Protein AF-A0A962WY99-F1 (afdb_monomer)

Solvent-accessible surface area (backbone atoms only — not comparable to full-atom values): 4536 Å² total; per-residue (Å²): 137,84,82,61,52,90,65,47,50,60,53,51,51,52,50,40,58,76,67,40,44,67,58,54,52,52,63,74,25,63,91,42,60,76,51,84,85,87,76,80,83,74,76,98,66,84,80,90,49,71,70,54,52,54,54,51,52,54,52,50,52,53,41,51,51,43,35,75,74,57,28,26,84

Foldseek 3Di:
DDDVCVVVVVVVVVVCVVVVVVVVLLVVLPPFAADDDDDDDDPPDDDDDPVNVVSVVVVVVVVVVVSVVRHND

pLDDT: mean 96.21, std 4.37, range [67.81, 98.62]

Radius of gyration: 15.13 Å; Cα contacts (8 Å, |Δi|>4): 37; chains: 1; bounding box: 39×27×36 Å

Sequence (73 aa):
MRGNLAQREPQMLAHWEETALYKRIRENSAGREKFILHDGPPYANGDIHIGHALNKIIKDIIVKSRQMEGFDS

Secondary structure (DSSP, 8-state):
----HHHHHHHHHHHHHHTTHHHHHHHHHTTSPB---PPPPPPSSS---HHHHHHHHHHHHHHHHHHHTT-B-

Mean predicted aligned error: 3.16 Å

Structure (mmCIF, N/CA/C/O backbone):
data_AF-A0A962WY99-F1
#
_entry.id   AF-A0A962WY99-F1
#
loop_
_atom_site.group_PDB
_atom_site.id
_atom_site.type_symbol
_atom_site.label_atom_id
_atom_site.label_alt_id
_atom_site.label_comp_id
_atom_site.label_asym_id
_atom_site.label_entity_id
_atom_site.label_seq_id
_atom_site.pdbx_PDB_ins_code
_atom_site.Cartn_x
_atom_site.Cartn_y
_atom_site.Cartn_z
_atom_site.occupancy
_atom_site.B_iso_or_equiv
_atom_site.auth_seq_id
_atom_site.auth_comp_id
_atom_site.auth_asym_id
_atom_site.auth_atom_id
_atom_site.pdbx_PDB_model_num
ATOM 1 N N . MET A 1 1 ? 24.726 -12.306 7.911 1.00 67.81 1 MET A N 1
ATOM 2 C CA . MET A 1 1 ? 23.405 -12.839 7.499 1.00 67.81 1 MET A CA 1
ATOM 3 C C . MET A 1 1 ? 22.931 -12.033 6.289 1.00 67.81 1 MET A C 1
ATOM 5 O O . MET A 1 1 ? 23.011 -10.815 6.364 1.00 67.81 1 MET A O 1
ATOM 9 N N . ARG A 1 2 ? 22.546 -12.652 5.159 1.00 80.62 2 ARG A N 1
ATOM 10 C CA . ARG A 1 2 ? 22.053 -11.931 3.959 1.00 80.62 2 ARG A CA 1
ATOM 11 C C . ARG A 1 2 ? 20.521 -11.937 3.936 1.00 80.62 2 ARG A C 1
ATOM 13 O O . ARG A 1 2 ? 19.924 -12.956 4.259 1.00 80.62 2 ARG A O 1
ATOM 20 N N . GLY A 1 3 ? 19.905 -10.816 3.557 1.00 88.56 3 GLY A N 1
ATOM 21 C CA . GLY A 1 3 ? 18.448 -10.635 3.604 1.00 88.56 3 GLY A CA 1
ATOM 22 C C . GLY A 1 3 ? 17.656 -11.434 2.564 1.00 88.56 3 GLY A C 1
ATOM 23 O O . GLY A 1 3 ? 16.567 -11.888 2.886 1.00 88.56 3 GLY A O 1
ATOM 24 N N . ASN A 1 4 ? 18.203 -11.650 1.360 1.00 94.50 4 ASN A N 1
ATOM 25 C CA . ASN A 1 4 ? 17.557 -12.390 0.258 1.00 94.50 4 ASN A CA 1
ATOM 26 C C . ASN A 1 4 ? 16.138 -11.878 -0.088 1.00 94.50 4 ASN A C 1
ATOM 28 O O . ASN A 1 4 ? 15.199 -12.656 -0.253 1.00 94.50 4 ASN A O 1
ATOM 32 N N . LEU A 1 5 ? 15.973 -10.548 -0.123 1.00 96.06 5 LEU A N 1
ATOM 33 C CA . LEU A 1 5 ? 14.661 -9.893 -0.190 1.00 96.06 5 LEU A CA 1
ATOM 34 C C . LEU A 1 5 ? 13.901 -10.196 -1.484 1.00 96.06 5 LEU A C 1
ATOM 36 O O . LEU A 1 5 ? 12.711 -10.470 -1.417 1.00 96.06 5 LEU A O 1
ATOM 40 N N . ALA A 1 6 ? 14.592 -10.289 -2.624 1.00 96.00 6 ALA A N 1
ATOM 41 C CA . ALA A 1 6 ? 13.968 -10.618 -3.908 1.00 96.00 6 ALA A CA 1
ATOM 42 C C . ALA A 1 6 ? 13.193 -11.954 -3.894 1.00 96.00 6 ALA A C 1
ATOM 44 O O . ALA A 1 6 ? 12.253 -12.127 -4.661 1.00 96.00 6 ALA A O 1
ATOM 45 N N . GLN A 1 7 ? 13.571 -12.899 -3.025 1.00 95.19 7 GLN A N 1
ATOM 46 C CA . GLN A 1 7 ? 12.875 -14.174 -2.835 1.00 95.19 7 GLN A CA 1
ATOM 47 C C . GLN A 1 7 ? 11.897 -14.131 -1.658 1.00 95.19 7 GLN A C 1
ATOM 49 O O . GLN A 1 7 ? 10.846 -14.766 -1.709 1.00 95.19 7 GLN A O 1
ATOM 54 N N . ARG A 1 8 ? 12.235 -13.406 -0.585 1.00 96.25 8 ARG A N 1
ATOM 55 C CA . ARG A 1 8 ? 11.426 -13.365 0.641 1.00 96.25 8 ARG A CA 1
ATOM 56 C C . ARG A 1 8 ? 10.210 -12.456 0.532 1.00 96.25 8 ARG A C 1
ATOM 58 O O . ARG A 1 8 ? 9.161 -12.814 1.052 1.00 96.25 8 ARG A O 1
ATOM 65 N N . GLU A 1 9 ? 10.329 -11.306 -0.122 1.00 97.69 9 GLU A N 1
ATOM 66 C CA . GLU A 1 9 ? 9.225 -10.350 -0.254 1.00 97.69 9 GLU A CA 1
ATOM 67 C C . GLU A 1 9 ? 8.032 -10.953 -1.012 1.00 97.69 9 GLU A C 1
ATOM 69 O O . GLU A 1 9 ? 6.924 -10.872 -0.482 1.00 97.69 9 GLU A O 1
ATOM 74 N N . PRO A 1 10 ? 8.207 -11.665 -2.148 1.00 98.06 10 PRO A N 1
ATOM 75 C CA . PRO A 1 10 ? 7.091 -12.361 -2.791 1.00 98.06 10 PRO A CA 1
ATOM 76 C C . PRO A 1 10 ? 6.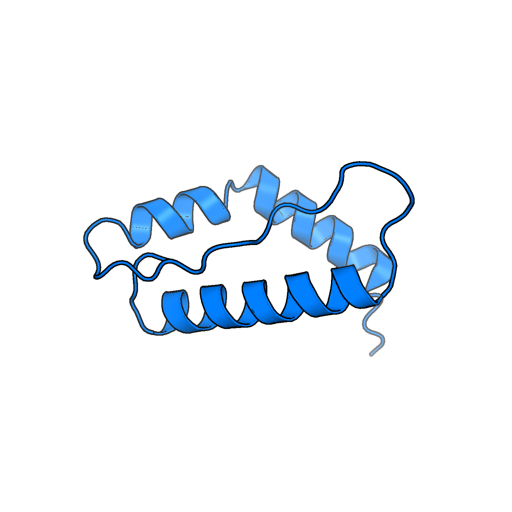403 -13.393 -1.885 1.00 98.06 10 PRO A C 1
ATOM 78 O O . PRO A 1 10 ? 5.181 -13.500 -1.891 1.00 98.06 10 PRO A O 1
ATOM 81 N N . GLN A 1 11 ? 7.169 -14.124 -1.065 1.00 97.88 11 GLN A N 1
ATOM 82 C CA . GLN A 1 11 ? 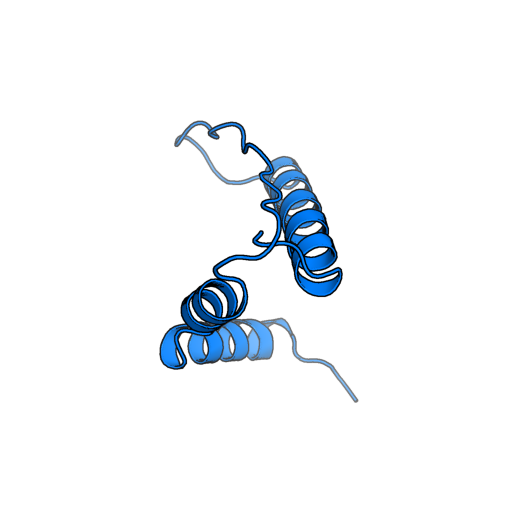6.611 -15.092 -0.110 1.00 97.88 11 GLN A CA 1
ATOM 83 C C . GLN A 1 11 ? 5.817 -14.400 1.005 1.00 97.88 11 GLN A C 1
ATOM 85 O O . GLN A 1 11 ? 4.763 -14.885 1.409 1.00 97.88 11 GLN A O 1
ATOM 90 N N . MET A 1 12 ? 6.303 -13.255 1.492 1.00 97.75 12 MET A N 1
ATOM 91 C CA . MET A 1 12 ? 5.584 -12.441 2.473 1.00 97.75 12 MET A CA 1
ATOM 92 C C . MET A 1 12 ? 4.266 -11.908 1.905 1.00 97.75 12 MET A C 1
ATOM 94 O O . MET A 1 12 ? 3.249 -11.989 2.589 1.00 97.75 12 MET A O 1
ATOM 98 N N . LEU A 1 13 ? 4.269 -11.416 0.660 1.00 98.00 13 LEU A N 1
ATOM 99 C CA . LEU A 1 13 ? 3.059 -10.941 -0.017 1.00 98.00 13 LEU A CA 1
ATOM 100 C C . LEU A 1 13 ? 2.026 -12.064 -0.175 1.00 98.00 13 LEU A C 1
ATOM 102 O O . LEU A 1 13 ? 0.876 -11.881 0.215 1.00 98.00 13 LEU A O 1
ATOM 106 N N . ALA A 1 14 ? 2.451 -13.245 -0.638 1.00 98.25 14 ALA A N 1
ATOM 107 C CA . ALA A 1 14 ? 1.571 -14.409 -0.761 1.00 98.25 14 ALA A CA 1
ATOM 108 C C . ALA A 1 14 ? 0.934 -14.797 0.585 1.00 98.25 14 ALA A C 1
ATOM 110 O O . ALA A 1 14 ? -0.263 -15.064 0.660 1.00 98.25 14 ALA A O 1
ATOM 111 N N . HIS A 1 15 ? 1.711 -14.759 1.671 1.00 98.38 15 HIS A N 1
ATOM 112 C CA . HIS A 1 15 ? 1.190 -15.025 3.009 1.00 98.38 15 HIS A CA 1
ATOM 113 C C . HIS A 1 15 ? 0.176 -13.965 3.476 1.00 98.38 15 HIS A C 1
ATOM 115 O O . HIS A 1 15 ? -0.833 -14.297 4.106 1.00 98.38 15 HIS A O 1
ATOM 121 N N . TRP A 1 16 ? 0.409 -12.681 3.185 1.00 98.25 16 TRP A N 1
ATOM 122 C CA . TRP A 1 16 ? -0.547 -11.615 3.509 1.00 98.25 16 TRP A CA 1
ATOM 123 C C . TRP A 1 16 ? -1.872 -11.775 2.758 1.00 98.25 16 TRP A C 1
ATOM 125 O O . TRP A 1 16 ? -2.928 -11.521 3.341 1.00 98.25 16 TRP A O 1
ATOM 135 N N . GLU A 1 17 ? -1.826 -12.219 1.500 1.00 97.94 17 GLU A N 1
ATOM 136 C CA . GLU A 1 17 ? -3.015 -12.522 0.697 1.00 97.94 17 GLU A CA 1
ATOM 137 C C . GLU A 1 17 ? -3.768 -13.742 1.235 1.00 97.94 17 GLU A C 1
ATOM 139 O O . GLU A 1 17 ? -4.966 -13.647 1.504 1.00 97.94 17 GLU A O 1
ATOM 144 N N . GLU A 1 18 ? -3.066 -14.853 1.481 1.00 98.50 18 GLU A N 1
ATOM 145 C CA . GLU A 1 18 ? -3.638 -16.094 2.024 1.00 98.50 18 GLU A CA 1
ATOM 146 C C . GLU A 1 18 ? -4.349 -15.859 3.364 1.00 98.50 18 GLU A C 1
ATOM 148 O O . GLU A 1 18 ? -5.444 -16.362 3.617 1.00 98.50 18 GLU A O 1
ATOM 153 N N . THR A 1 19 ? -3.746 -15.042 4.227 1.00 98.19 19 THR A N 1
ATOM 154 C CA . THR A 1 19 ? -4.307 -14.711 5.543 1.00 98.19 19 THR A CA 1
ATOM 155 C C . THR A 1 19 ? -5.343 -13.588 5.506 1.00 98.19 19 THR A C 1
ATOM 157 O O . THR A 1 19 ? -5.922 -13.268 6.549 1.00 98.19 19 THR A O 1
ATOM 160 N N . ALA A 1 20 ? -5.590 -12.989 4.335 1.00 98.19 20 ALA A N 1
ATOM 161 C CA . ALA A 1 20 ? -6.417 -11.799 4.153 1.00 98.19 20 ALA A CA 1
ATOM 162 C C . ALA A 1 20 ? -6.049 -10.673 5.141 1.00 98.19 20 ALA A C 1
ATOM 164 O O . ALA A 1 20 ? -6.926 -10.018 5.716 1.00 98.19 20 ALA A O 1
ATOM 165 N N . LEU A 1 21 ? -4.746 -10.457 5.364 1.00 98.06 21 LEU A N 1
ATOM 166 C CA . LEU A 1 21 ? -4.220 -9.565 6.401 1.00 98.06 21 LEU A CA 1
ATOM 167 C C . LEU A 1 21 ? -4.827 -8.160 6.317 1.00 98.06 21 LEU A C 1
ATOM 169 O O . LEU A 1 21 ? -5.281 -7.627 7.328 1.00 98.06 21 LEU A O 1
ATOM 173 N N . TYR A 1 22 ? -4.890 -7.580 5.116 1.00 97.06 22 TYR A N 1
ATOM 174 C CA . TYR A 1 22 ? -5.458 -6.244 4.921 1.00 97.06 22 TYR A CA 1
ATOM 175 C C . TYR A 1 22 ? -6.931 -6.172 5.347 1.00 97.06 22 TYR A C 1
ATOM 177 O O . TYR A 1 22 ? -7.329 -5.249 6.054 1.00 97.06 22 TYR A O 1
ATOM 185 N N . LYS A 1 23 ? -7.734 -7.188 5.004 1.00 97.56 23 LYS A N 1
ATOM 186 C CA . LYS A 1 23 ? -9.143 -7.266 5.414 1.00 97.56 23 LYS A CA 1
ATOM 187 C C . LYS A 1 23 ? -9.275 -7.298 6.939 1.00 97.56 23 LYS A C 1
ATOM 189 O O . LYS A 1 23 ? -10.057 -6.532 7.492 1.00 97.56 23 LYS A O 1
ATOM 194 N N . ARG A 1 24 ? -8.460 -8.110 7.619 1.00 98.12 24 ARG A N 1
ATOM 195 C CA . ARG A 1 24 ? -8.443 -8.192 9.092 1.00 98.12 24 ARG A CA 1
ATOM 196 C C . ARG A 1 24 ? -8.046 -6.867 9.743 1.00 98.12 24 ARG A C 1
ATOM 198 O O . ARG A 1 24 ? -8.618 -6.486 10.760 1.00 98.12 24 ARG A O 1
ATOM 205 N N . ILE A 1 25 ? -7.083 -6.153 9.156 1.00 97.56 25 ILE A N 1
ATOM 206 C CA . ILE A 1 25 ? -6.680 -4.817 9.615 1.00 97.56 25 ILE A CA 1
ATOM 207 C C . ILE A 1 25 ? -7.868 -3.849 9.543 1.00 97.56 25 ILE A C 1
ATOM 209 O O . ILE A 1 25 ? -8.125 -3.157 10.526 1.00 97.56 25 ILE A O 1
ATOM 213 N N . ARG A 1 26 ? -8.616 -3.851 8.429 1.00 96.81 26 ARG A N 1
ATOM 214 C CA . ARG A 1 26 ? -9.813 -3.014 8.232 1.00 96.81 26 ARG A CA 1
ATOM 215 C C . ARG A 1 26 ? -10.960 -3.366 9.178 1.00 96.81 26 ARG A C 1
ATOM 217 O O . ARG A 1 26 ? -11.621 -2.472 9.694 1.00 96.81 26 ARG A O 1
ATOM 224 N N . GLU A 1 27 ? -11.189 -4.653 9.428 1.00 97.75 27 GLU A N 1
ATOM 225 C CA . GLU A 1 27 ? -12.185 -5.115 10.406 1.00 97.75 27 GLU A CA 1
ATOM 226 C C . GLU A 1 27 ? -11.827 -4.650 11.826 1.00 97.75 27 GLU A C 1
ATOM 228 O O . GLU A 1 27 ? -12.690 -4.166 12.554 1.00 97.75 27 GLU A O 1
ATOM 233 N N . ASN A 1 28 ? -10.547 -4.718 12.202 1.00 97.62 28 ASN A N 1
ATOM 234 C CA . ASN A 1 28 ? -10.066 -4.282 13.515 1.00 97.62 28 ASN A CA 1
ATOM 235 C C . ASN A 1 28 ? -10.078 -2.751 13.701 1.00 97.62 28 ASN A C 1
ATOM 237 O O . ASN A 1 28 ? -10.082 -2.262 14.834 1.00 97.62 28 ASN A O 1
ATOM 241 N N . SER A 1 29 ? -10.039 -1.976 12.613 1.00 97.62 29 SER A N 1
ATOM 242 C CA . SER A 1 29 ? -10.131 -0.513 12.665 1.00 97.62 29 SER A CA 1
ATOM 243 C C . SER A 1 29 ? -11.538 0.044 12.500 1.00 97.62 29 SER A C 1
ATOM 245 O O . SER A 1 29 ? -11.726 1.252 12.645 1.00 97.62 29 SER A O 1
ATOM 247 N N . ALA A 1 30 ? -12.536 -0.809 12.270 1.00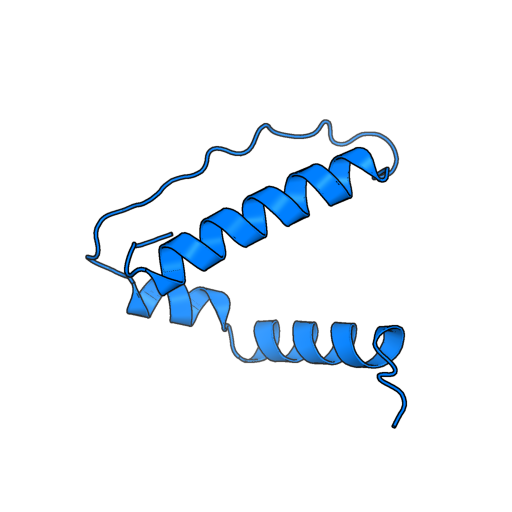 97.44 30 ALA A N 1
ATOM 248 C CA . ALA A 1 30 ? -13.919 -0.380 12.141 1.00 97.44 30 ALA A CA 1
ATOM 249 C C . ALA A 1 30 ? -14.377 0.4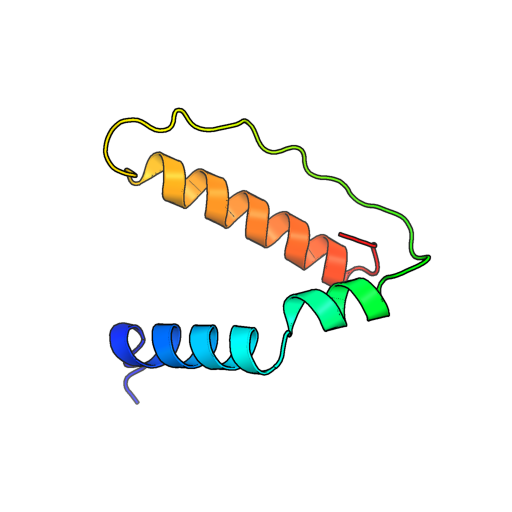26 13.373 1.00 97.44 30 ALA A C 1
ATOM 251 O O . ALA A 1 30 ? -14.229 -0.003 14.517 1.00 97.44 30 ALA A O 1
ATOM 252 N N . GLY A 1 31 ? -14.941 1.611 13.124 1.00 97.56 31 GLY A N 1
ATOM 253 C CA . GLY A 1 31 ? -15.449 2.514 14.163 1.00 97.56 31 GLY A CA 1
ATOM 254 C C . GLY A 1 31 ? -14.431 3.512 14.726 1.00 97.56 31 GLY A C 1
ATOM 255 O O . GLY A 1 31 ? -14.835 4.400 15.474 1.00 97.56 31 GLY A O 1
ATOM 256 N N . ARG A 1 32 ? -13.144 3.420 14.359 1.00 98.12 32 ARG A N 1
ATOM 257 C CA . ARG A 1 32 ? -12.149 4.455 14.689 1.00 98.12 32 ARG A CA 1
ATOM 258 C C . ARG A 1 32 ? -12.346 5.706 13.826 1.00 98.12 32 ARG A C 1
ATOM 260 O O . ARG A 1 32 ? -13.068 5.685 12.826 1.00 98.12 32 ARG A O 1
ATOM 267 N N . GLU A 1 33 ? -11.696 6.804 14.208 1.00 98.19 33 GLU A N 1
ATOM 268 C CA . GLU A 1 33 ? -11.690 8.021 13.395 1.00 98.19 33 GLU A CA 1
ATOM 269 C C . GLU A 1 33 ? -11.059 7.737 12.026 1.00 98.19 33 GLU A C 1
ATOM 271 O O . GLU A 1 33 ? -9.987 7.141 11.9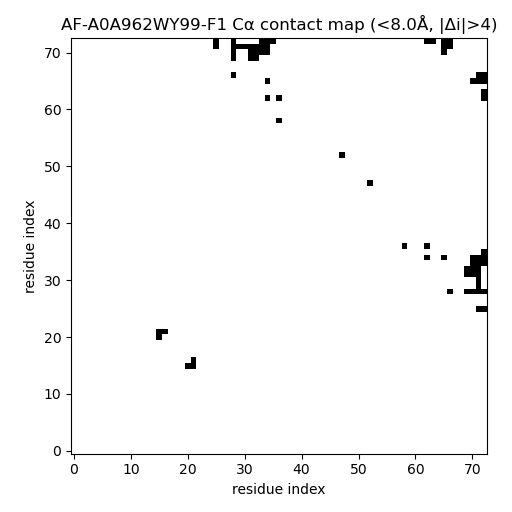40 1.00 98.19 33 GLU A O 1
ATOM 276 N N . LYS A 1 34 ? -11.732 8.133 10.942 1.00 98.06 34 LYS A N 1
ATOM 277 C CA . LYS A 1 34 ? -11.267 7.838 9.583 1.00 98.06 34 LYS A CA 1
ATOM 278 C C . LYS A 1 34 ? -10.136 8.769 9.178 1.00 98.06 34 LYS A C 1
ATOM 280 O O . LYS A 1 34 ? -10.262 9.985 9.291 1.00 98.06 34 LYS A O 1
ATOM 285 N N . PHE A 1 35 ? -9.100 8.205 8.573 1.00 98.19 35 PHE A N 1
ATOM 286 C CA . PHE A 1 35 ? -8.105 8.966 7.828 1.00 98.19 35 PHE A CA 1
ATOM 287 C C . PHE A 1 35 ? -8.139 8.527 6.365 1.00 98.19 35 PHE A C 1
ATOM 289 O O . PHE A 1 35 ? -8.002 7.345 6.064 1.00 98.19 35 PHE A O 1
ATOM 296 N N . ILE A 1 36 ? -8.336 9.474 5.444 1.00 97.31 36 ILE A N 1
ATOM 297 C CA . ILE A 1 36 ? -8.509 9.174 4.018 1.00 97.31 36 ILE A CA 1
ATOM 298 C C . ILE A 1 36 ? -7.466 9.933 3.202 1.00 97.31 36 ILE A C 1
ATOM 300 O O . ILE A 1 36 ? -7.554 11.150 3.036 1.00 97.31 36 ILE A O 1
ATOM 304 N N . LEU A 1 37 ? -6.514 9.202 2.625 1.00 97.38 37 LEU A N 1
ATOM 305 C CA . LEU A 1 37 ? -5.548 9.743 1.673 1.00 97.38 37 LEU A CA 1
ATOM 306 C C . LEU A 1 37 ? -6.042 9.510 0.244 1.00 97.38 37 LEU A C 1
ATOM 308 O O . LEU A 1 37 ? -6.088 8.377 -0.226 1.00 97.38 37 LEU A O 1
ATOM 312 N N . HIS A 1 38 ? -6.418 10.581 -0.453 1.00 96.81 38 HIS A N 1
ATOM 313 C CA . HIS A 1 38 ? -6.919 10.473 -1.823 1.00 96.81 38 HIS A CA 1
ATOM 314 C C . HIS A 1 38 ? -5.764 10.225 -2.800 1.00 96.81 38 HIS A C 1
ATOM 316 O O . HIS A 1 38 ? -4.782 10.971 -2.838 1.00 96.81 38 HIS A O 1
ATOM 322 N N . ASP A 1 39 ? -5.886 9.172 -3.604 1.00 94.38 39 ASP A N 1
ATOM 323 C CA . ASP A 1 39 ? -4.895 8.795 -4.604 1.00 94.38 39 ASP A CA 1
ATOM 324 C C . ASP A 1 39 ? -5.305 9.310 -5.989 1.00 94.38 39 ASP A C 1
ATOM 326 O O . ASP A 1 39 ? -6.409 9.048 -6.461 1.00 94.38 39 ASP A O 1
ATOM 330 N N . GLY A 1 40 ? -4.415 10.055 -6.647 1.00 92.56 40 GLY A N 1
ATOM 331 C CA . GLY A 1 40 ? -4.627 10.476 -8.030 1.00 92.56 40 GLY A CA 1
ATOM 332 C C . GLY A 1 40 ? -4.553 9.263 -8.965 1.00 92.56 40 GLY A C 1
ATOM 333 O O . GLY A 1 40 ? -3.556 8.533 -8.895 1.00 92.56 40 GLY A O 1
ATOM 334 N N . PRO A 1 41 ? -5.562 9.026 -9.825 1.00 92.00 41 PRO A N 1
ATOM 335 C CA . PRO A 1 41 ? -5.559 7.873 -10.714 1.00 92.00 41 PRO A CA 1
ATOM 336 C C . PRO A 1 41 ? -4.396 7.996 -11.712 1.00 92.00 41 PRO A C 1
ATOM 338 O O . PRO A 1 41 ? -4.303 9.013 -12.404 1.00 92.00 41 PRO A O 1
ATOM 341 N N . PRO A 1 42 ? -3.486 7.006 -11.794 1.00 90.31 42 PRO A N 1
ATOM 342 C CA . PRO A 1 42 ? -2.490 6.990 -12.854 1.00 90.31 42 PRO A CA 1
ATOM 343 C C . PRO A 1 42 ? -3.177 6.706 -14.192 1.00 90.31 42 PRO A C 1
ATOM 345 O O . PRO A 1 42 ? -4.210 6.034 -14.243 1.00 90.31 42 PRO A O 1
ATOM 348 N N . TYR A 1 43 ? -2.586 7.174 -15.288 1.00 92.75 43 TYR A N 1
ATOM 349 C CA . TYR A 1 43 ? -3.009 6.707 -16.601 1.00 92.75 43 TY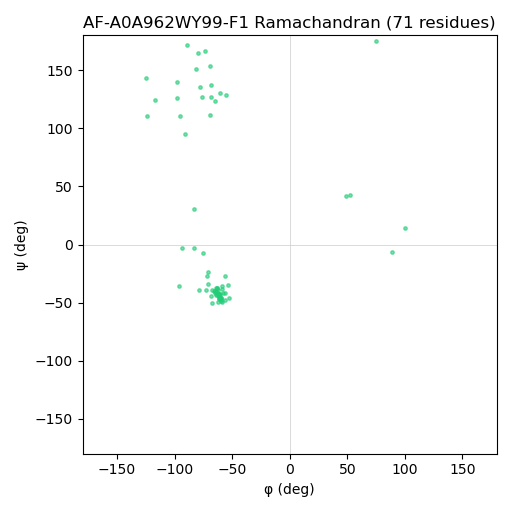R A CA 1
ATOM 350 C C . TYR A 1 43 ? -2.612 5.234 -16.772 1.00 92.75 43 TYR A C 1
ATOM 352 O O . TYR A 1 43 ? -1.515 4.831 -16.393 1.00 92.75 43 TYR A O 1
ATOM 360 N N . ALA A 1 44 ? -3.510 4.424 -17.332 1.00 92.56 44 ALA A N 1
ATOM 361 C CA . ALA A 1 44 ? -3.317 2.981 -17.502 1.00 92.56 44 ALA A CA 1
ATOM 362 C C . ALA A 1 44 ? -2.506 2.621 -18.767 1.00 92.56 44 ALA A C 1
ATOM 364 O O . ALA A 1 44 ? -2.743 1.587 -19.388 1.00 92.56 44 ALA A O 1
ATOM 365 N N . ASN A 1 45 ? -1.590 3.495 -19.189 1.00 93.62 45 ASN A N 1
ATOM 366 C CA . ASN A 1 45 ? -0.756 3.325 -20.374 1.00 93.62 45 ASN A CA 1
ATOM 367 C C . ASN A 1 45 ? 0.736 3.445 -20.029 1.00 93.62 45 ASN A C 1
ATOM 369 O O . ASN A 1 45 ? 1.139 4.285 -19.230 1.00 93.62 45 ASN A O 1
ATOM 373 N N . GLY A 1 46 ? 1.558 2.633 -20.698 1.00 92.50 46 GLY A N 1
ATOM 374 C CA . GLY A 1 46 ? 3.005 2.602 -20.484 1.00 92.50 46 GLY A CA 1
ATOM 375 C C . GLY A 1 46 ? 3.428 1.902 -19.190 1.00 92.50 46 GLY A C 1
ATOM 376 O O . GLY A 1 46 ? 2.605 1.479 -18.380 1.00 92.50 46 GLY A O 1
ATOM 377 N N . ASP A 1 47 ? 4.742 1.768 -19.023 1.00 96.88 47 ASP A N 1
ATOM 378 C CA . ASP A 1 47 ? 5.333 1.097 -17.869 1.00 96.88 47 ASP A CA 1
ATOM 379 C C . ASP A 1 47 ? 5.424 2.010 -16.638 1.00 96.88 47 ASP A C 1
ATOM 381 O O . ASP A 1 47 ? 5.629 3.227 -16.713 1.00 96.88 47 ASP A O 1
ATOM 385 N N . ILE A 1 48 ? 5.359 1.387 -15.462 1.00 95.44 48 ILE A N 1
ATOM 386 C CA . ILE A 1 48 ? 5.586 2.049 -14.179 1.00 95.44 48 ILE A CA 1
ATOM 387 C C . ILE A 1 48 ? 7.068 2.433 -14.063 1.00 95.44 48 ILE A C 1
ATOM 389 O O . ILE A 1 48 ? 7.941 1.589 -13.887 1.00 95.44 48 ILE A O 1
ATOM 393 N N . HIS A 1 49 ? 7.357 3.733 -14.094 1.00 96.00 49 HIS A N 1
ATOM 394 C CA . HIS A 1 49 ? 8.686 4.274 -13.779 1.00 96.00 49 HIS A CA 1
ATOM 395 C C . HIS A 1 49 ? 8.887 4.603 -12.284 1.00 96.00 49 HIS A C 1
ATOM 397 O O . HIS A 1 49 ? 7.936 4.675 -11.506 1.00 96.00 49 HIS A O 1
ATOM 403 N N . ILE A 1 50 ? 10.120 4.942 -11.887 1.00 97.69 50 ILE A N 1
ATOM 404 C CA . ILE A 1 50 ? 10.504 5.236 -10.490 1.00 97.69 50 ILE A CA 1
ATOM 405 C C . ILE A 1 50 ? 9.639 6.307 -9.800 1.00 97.69 50 ILE A C 1
ATOM 407 O O . ILE A 1 50 ? 9.331 6.182 -8.619 1.00 97.69 50 ILE A O 1
ATOM 411 N N . GLY A 1 51 ? 9.176 7.326 -10.534 1.00 96.62 51 GLY A N 1
ATOM 412 C CA . GLY A 1 51 ? 8.243 8.328 -9.999 1.00 96.62 51 GLY A CA 1
ATOM 413 C C . GLY A 1 51 ? 6.918 7.740 -9.488 1.00 96.62 51 GLY A C 1
ATOM 414 O O . GLY A 1 51 ? 6.412 8.179 -8.457 1.00 96.62 51 GLY A O 1
ATOM 415 N N . HIS A 1 52 ? 6.388 6.703 -10.144 1.00 97.06 52 HIS A N 1
ATOM 416 C CA . HIS A 1 52 ? 5.208 5.986 -9.664 1.00 97.06 52 HIS A CA 1
AT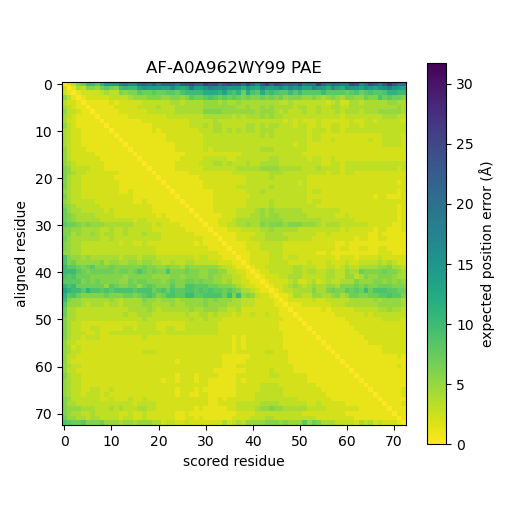OM 417 C C . HIS A 1 52 ? 5.522 5.215 -8.380 1.00 97.06 52 HIS A C 1
ATOM 419 O O . HIS A 1 52 ? 4.756 5.295 -7.423 1.00 97.06 52 HIS A O 1
ATOM 425 N N . ALA A 1 53 ? 6.665 4.519 -8.337 1.00 97.06 53 ALA A N 1
ATOM 426 C CA . ALA A 1 53 ? 7.091 3.778 -7.152 1.00 97.06 53 ALA A CA 1
ATOM 427 C C . ALA A 1 53 ? 7.233 4.711 -5.941 1.00 97.06 53 ALA A C 1
ATOM 429 O O . ALA A 1 53 ? 6.633 4.460 -4.899 1.00 97.06 53 ALA A O 1
ATOM 430 N N . LEU A 1 54 ? 7.930 5.840 -6.103 1.00 98.06 54 LEU A N 1
ATOM 431 C CA . LEU A 1 54 ? 8.073 6.857 -5.060 1.00 98.06 54 LEU A CA 1
ATOM 432 C C . LEU A 1 54 ? 6.711 7.354 -4.557 1.00 98.06 54 LEU A C 1
ATOM 434 O O . LEU A 1 54 ? 6.473 7.405 -3.351 1.00 98.06 54 LEU A O 1
ATOM 438 N N . ASN A 1 55 ? 5.803 7.690 -5.480 1.00 97.31 55 ASN A N 1
ATOM 439 C CA . ASN A 1 55 ? 4.471 8.175 -5.139 1.00 97.31 55 ASN A CA 1
ATOM 440 C C . ASN A 1 55 ? 3.678 7.160 -4.304 1.00 97.31 55 ASN A C 1
ATOM 442 O O . ASN A 1 55 ? 3.087 7.537 -3.292 1.00 97.31 55 ASN A O 1
ATOM 446 N N . LYS A 1 56 ? 3.673 5.885 -4.708 1.00 97.69 56 LYS A N 1
ATOM 447 C CA . LYS A 1 56 ? 2.918 4.837 -4.009 1.00 97.69 56 LYS A CA 1
ATOM 448 C C . LYS A 1 56 ? 3.553 4.453 -2.676 1.00 97.69 56 LYS A C 1
ATOM 450 O O . LYS A 1 56 ? 2.822 4.311 -1.703 1.00 97.69 56 LYS A O 1
ATOM 455 N N . ILE A 1 57 ? 4.883 4.378 -2.598 1.00 98.19 57 ILE A N 1
ATOM 456 C CA . ILE A 1 57 ? 5.597 4.058 -1.352 1.00 98.19 57 ILE A CA 1
ATOM 457 C C . ILE A 1 57 ? 5.323 5.117 -0.277 1.00 98.19 57 ILE A C 1
ATOM 459 O O . ILE A 1 57 ? 4.996 4.766 0.852 1.00 98.19 57 ILE A O 1
ATOM 463 N N . ILE A 1 58 ? 5.391 6.411 -0.611 1.00 98.38 58 ILE A N 1
ATOM 464 C CA . ILE A 1 58 ? 5.118 7.475 0.372 1.00 98.38 58 ILE A CA 1
ATOM 465 C C . ILE A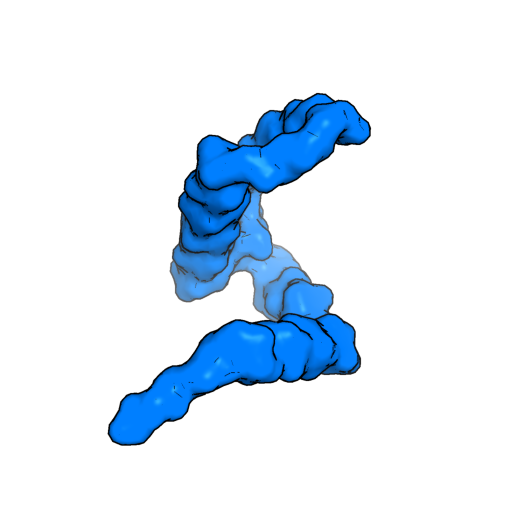 1 58 ? 3.663 7.422 0.851 1.00 98.38 58 ILE A C 1
ATOM 467 O O . ILE A 1 58 ? 3.405 7.535 2.049 1.00 98.38 58 ILE A O 1
ATOM 471 N N . LYS A 1 59 ? 2.709 7.228 -0.067 1.00 98.44 59 LYS A N 1
ATOM 472 C CA . LYS A 1 59 ? 1.286 7.113 0.282 1.00 98.44 59 LYS A CA 1
ATOM 473 C C . LYS A 1 59 ? 1.023 5.921 1.205 1.00 98.44 59 LYS A C 1
ATOM 475 O O . LYS A 1 59 ? 0.308 6.074 2.191 1.00 98.44 59 LYS A O 1
ATOM 480 N N . ASP A 1 60 ? 1.646 4.779 0.929 1.00 98.25 60 ASP A N 1
ATOM 481 C CA . ASP A 1 60 ? 1.547 3.573 1.755 1.00 98.25 60 ASP A CA 1
ATOM 482 C C . ASP A 1 60 ? 2.151 3.772 3.158 1.00 98.25 60 ASP A C 1
ATOM 484 O O . ASP A 1 60 ? 1.527 3.398 4.149 1.00 98.25 60 ASP A O 1
ATOM 488 N N . ILE A 1 61 ? 3.305 4.447 3.272 1.00 98.62 61 ILE A N 1
ATOM 489 C CA . ILE A 1 61 ? 3.902 4.806 4.573 1.00 98.62 61 ILE A CA 1
ATOM 490 C C . ILE A 1 61 ? 2.949 5.685 5.393 1.00 98.62 61 ILE A C 1
ATOM 492 O O . ILE A 1 61 ? 2.751 5.425 6.579 1.00 98.62 61 ILE A O 1
ATOM 496 N N . ILE A 1 62 ? 2.340 6.704 4.776 1.00 98.44 62 ILE A N 1
ATOM 497 C CA . ILE A 1 62 ? 1.407 7.609 5.464 1.00 98.44 62 ILE A CA 1
ATOM 498 C C . ILE A 1 62 ? 0.186 6.836 5.971 1.00 98.44 62 ILE A C 1
ATOM 500 O O . ILE A 1 62 ? -0.157 6.955 7.146 1.00 98.44 62 ILE A O 1
ATOM 504 N N . VAL A 1 63 ? -0.450 6.031 5.114 1.00 98.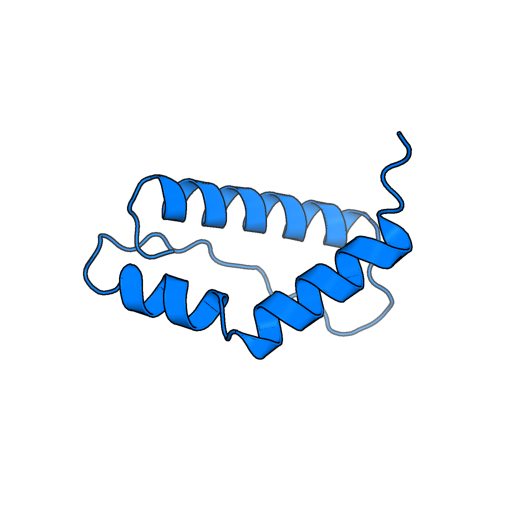19 63 VAL A N 1
ATOM 505 C CA . VAL A 1 63 ? -1.626 5.230 5.491 1.00 98.19 63 VAL A CA 1
ATOM 506 C C . VAL A 1 63 ? -1.282 4.262 6.626 1.00 98.19 63 VAL A C 1
ATOM 508 O O . VAL A 1 63 ? -1.985 4.224 7.630 1.00 98.19 63 VAL A O 1
ATOM 511 N N . LYS A 1 64 ? -0.150 3.551 6.543 1.00 98.06 64 LYS A N 1
ATOM 512 C CA . LYS A 1 64 ? 0.287 2.634 7.609 1.00 98.06 64 LYS A CA 1
ATOM 513 C C . LYS A 1 64 ? 0.589 3.354 8.923 1.00 98.06 64 LYS A C 1
ATOM 515 O O . LYS A 1 64 ? 0.200 2.848 9.971 1.00 98.06 64 LYS A O 1
ATOM 520 N N . SER A 1 65 ? 1.223 4.530 8.884 1.00 98.56 65 SER A N 1
ATOM 521 C CA . SER A 1 65 ? 1.474 5.333 10.092 1.00 98.56 65 SER A CA 1
ATOM 522 C C . SER A 1 65 ? 0.166 5.706 10.782 1.00 98.56 65 SER A C 1
ATOM 524 O O . SER A 1 65 ? 0.010 5.459 11.974 1.00 98.56 65 SER A O 1
ATOM 526 N N . ARG A 1 66 ? -0.816 6.216 10.027 1.00 98.38 66 ARG A N 1
ATOM 527 C CA . ARG A 1 66 ? -2.132 6.575 10.577 1.00 98.38 66 ARG A CA 1
ATOM 528 C C . ARG A 1 66 ? -2.881 5.361 11.124 1.00 98.38 66 ARG A C 1
ATOM 530 O O . ARG A 1 66 ? -3.470 5.452 12.199 1.00 98.38 66 ARG A O 1
ATOM 537 N N . GLN A 1 67 ? -2.770 4.205 10.472 1.00 98.19 67 GLN A N 1
ATOM 538 C CA . GLN A 1 67 ? -3.355 2.962 10.979 1.00 98.19 67 GLN A CA 1
ATOM 539 C C . GLN A 1 67 ? -2.759 2.573 12.337 1.00 98.19 67 GLN A C 1
ATOM 541 O O . GLN A 1 67 ? -3.483 2.170 13.250 1.00 98.19 67 GLN A O 1
ATOM 546 N N . MET A 1 68 ? -1.436 2.702 12.477 1.00 97.62 68 MET A N 1
ATOM 547 C CA . MET A 1 68 ? -0.706 2.405 13.714 1.00 97.62 68 MET A CA 1
ATOM 548 C C . MET A 1 68 ? -0.966 3.446 14.814 1.00 97.62 68 MET A C 1
ATOM 550 O O . MET A 1 68 ? -0.926 3.096 15.990 1.00 97.62 68 MET A O 1
ATOM 554 N N . GLU A 1 69 ? -1.292 4.687 14.447 1.00 97.88 69 GLU A N 1
ATOM 555 C CA . GLU A 1 69 ? -1.726 5.758 15.360 1.00 97.88 69 GLU A CA 1
ATOM 556 C C . GLU A 1 69 ? -3.174 5.589 15.857 1.00 97.88 69 GLU A C 1
ATOM 558 O O . GLU A 1 69 ? -3.600 6.314 16.752 1.00 97.88 69 GLU A O 1
ATOM 563 N N . GLY A 1 70 ? -3.927 4.622 15.321 1.00 97.50 70 GLY A N 1
ATOM 564 C CA . GLY A 1 70 ? -5.286 4.318 15.770 1.00 97.50 70 GLY A CA 1
ATOM 565 C C . GLY A 1 70 ? -6.399 4.899 14.901 1.00 97.50 70 GLY A C 1
ATOM 566 O O . GLY A 1 70 ? -7.551 4.876 15.324 1.00 97.50 70 GLY A O 1
ATOM 567 N N . PHE A 1 71 ? -6.102 5.368 13.690 1.00 98.38 71 PHE A N 1
ATOM 568 C CA . PHE A 1 71 ? -7.135 5.729 12.719 1.00 98.38 71 PHE A CA 1
ATOM 569 C C . PHE A 1 71 ? -7.704 4.489 12.014 1.00 98.38 71 PHE A C 1
ATOM 571 O O . PHE A 1 71 ? -7.139 3.395 12.064 1.00 98.38 71 PHE A O 1
ATOM 578 N N . ASP A 1 72 ? -8.847 4.673 11.361 1.00 97.44 72 ASP A N 1
ATOM 579 C CA . ASP A 1 72 ? -9.372 3.782 10.334 1.00 97.44 72 ASP A CA 1
ATOM 580 C C . ASP A 1 72 ? -8.866 4.251 8.962 1.00 97.44 72 ASP A C 1
ATOM 582 O O . ASP A 1 72 ? -9.443 5.158 8.353 1.00 97.44 72 ASP A O 1
ATOM 586 N N . SER A 1 73 ? -7.759 3.663 8.496 1.00 92.81 73 SER A N 1
ATOM 587 C CA . SER A 1 73 ? -7.001 4.092 7.303 1.00 92.81 73 SER A CA 1
ATOM 588 C C . SER A 1 73 ? -6.624 2.966 6.346 1.00 92.81 73 SER A C 1
ATOM 590 O O . SER A 1 73 ? -6.575 1.788 6.772 1.00 92.81 73 SER A O 1
#